Protein AF-A0A9D6V1S3-F1 (afdb_monomer)

Radius of gyration: 14.98 Å; Cα contacts (8 Å, |Δi|>4): 21; chains: 1; bounding box: 42×21×34 Å

InterPro domains:
  IPR000595 Cyclic nucleotide-binding domain [PF00027] (31-66)
  IPR000595 Cyclic nucleotide-binding domain [PS50042] (12-66)
  IPR000595 Cyclic nucleotide-binding domain [cd00038] (12-66)
  IPR014710 RmlC-like jelly roll fold [G3DSA:2.60.120.10] (1-66)
  IPR018490 Cyclic nucleotide-binding domain superfamily [SSF51206] (3-66)

Structure (mmCIF, N/CA/C/O backbone):
data_AF-A0A9D6V1S3-F1
#
_entry.id   AF-A0A9D6V1S3-F1
#
loop_
_atom_site.group_PDB
_atom_site.id
_atom_site.type_symbol
_atom_site.label_atom_id
_atom_site.label_alt_id
_atom_site.label_comp_id
_atom_site.label_asym_id
_atom_site.label_entity_id
_atom_site.label_seq_id
_atom_site.pdbx_PDB_ins_code
_atom_site.Cartn_x
_atom_site.Cartn_y
_atom_site.Cartn_z
_atom_site.occupancy
_atom_site.B_iso_or_equiv
_atom_site.auth_seq_id
_atom_site.auth_comp_id
_atom_site.auth_asym_id
_atom_site.auth_atom_id
_atom_site.pdbx_PDB_model_num
ATOM 1 N N . MET A 1 1 ? -17.505 5.008 4.270 1.00 60.16 1 MET A N 1
ATOM 2 C CA . MET A 1 1 ? -17.706 3.897 5.232 1.00 60.16 1 MET A CA 1
ATOM 3 C C . MET A 1 1 ? -17.068 2.582 4.776 1.00 60.16 1 MET A C 1
ATOM 5 O O . MET A 1 1 ? -16.460 1.921 5.605 1.00 60.16 1 MET A O 1
ATOM 9 N N . GLU A 1 2 ? -17.130 2.208 3.490 1.00 80.81 2 GLU A N 1
ATOM 10 C CA . GLU A 1 2 ? -16.553 0.940 2.987 1.00 80.81 2 GLU A CA 1
ATOM 11 C C . GLU A 1 2 ? -15.034 0.789 3.234 1.00 80.81 2 GLU A C 1
ATOM 13 O O . GLU A 1 2 ? -14.557 -0.304 3.530 1.00 80.81 2 GLU A O 1
ATOM 18 N N . LEU A 1 3 ? -14.264 1.881 3.161 1.00 83.69 3 LEU A N 1
ATOM 19 C CA . LEU A 1 3 ? -12.807 1.846 3.352 1.00 83.69 3 LEU A CA 1
ATOM 20 C C . LEU A 1 3 ? -12.384 1.500 4.790 1.00 83.69 3 LEU A C 1
ATOM 22 O O . LEU A 1 3 ? -11.399 0.797 4.980 1.00 83.69 3 LEU A O 1
ATOM 26 N N . ILE A 1 4 ? -13.151 1.921 5.798 1.00 87.06 4 ILE A N 1
ATOM 27 C CA . ILE A 1 4 ? -12.865 1.616 7.213 1.00 87.06 4 ILE A CA 1
ATOM 28 C C . ILE A 1 4 ? -13.026 0.116 7.463 1.00 87.06 4 ILE A C 1
ATOM 30 O O . ILE A 1 4 ? -12.159 -0.516 8.052 1.00 87.06 4 ILE A O 1
ATOM 34 N N . GLN A 1 5 ? -14.100 -0.475 6.928 1.00 87.19 5 GLN A N 1
ATOM 35 C CA . GLN A 1 5 ? -14.349 -1.920 6.996 1.00 87.19 5 GLN A CA 1
ATOM 36 C C . GLN A 1 5 ? -13.230 -2.724 6.327 1.00 87.19 5 GLN A C 1
ATOM 38 O O . GLN A 1 5 ? -12.890 -3.820 6.762 1.00 87.19 5 GLN A O 1
ATOM 43 N N . LYS A 1 6 ? -12.649 -2.175 5.256 1.00 88.31 6 LYS A N 1
ATOM 44 C CA . LYS A 1 6 ? -11.477 -2.744 4.592 1.00 88.31 6 LYS A CA 1
ATOM 45 C C . LYS A 1 6 ? -10.238 -2.649 5.479 1.00 88.31 6 LYS A C 1
ATOM 47 O O . LYS A 1 6 ? -9.564 -3.657 5.633 1.00 88.31 6 LYS A O 1
ATOM 52 N N . ILE A 1 7 ? -9.985 -1.493 6.094 1.00 89.88 7 ILE A N 1
ATOM 53 C CA . ILE A 1 7 ? -8.854 -1.274 7.009 1.00 89.88 7 ILE A CA 1
ATOM 54 C C . ILE A 1 7 ? -8.908 -2.209 8.214 1.00 89.88 7 ILE A C 1
ATOM 56 O O . ILE A 1 7 ? -7.906 -2.843 8.524 1.00 89.88 7 ILE A O 1
ATOM 60 N N . ALA A 1 8 ? -10.083 -2.379 8.818 1.00 89.50 8 ALA A N 1
ATOM 61 C CA . ALA A 1 8 ? -10.297 -3.279 9.950 1.00 89.50 8 ALA A CA 1
ATOM 62 C C . ALA A 1 8 ? -9.982 -4.758 9.644 1.00 89.50 8 ALA A C 1
ATOM 64 O O . ALA A 1 8 ? -9.806 -5.552 10.561 1.00 89.50 8 ALA A O 1
ATOM 65 N N . ARG A 1 9 ? -9.936 -5.146 8.360 1.00 89.31 9 ARG A N 1
ATOM 66 C CA . ARG A 1 9 ? -9.610 -6.510 7.907 1.00 89.31 9 ARG A CA 1
ATOM 67 C C . ARG A 1 9 ? -8.145 -6.688 7.518 1.00 89.31 9 ARG A C 1
ATOM 69 O O . ARG A 1 9 ? -7.763 -7.783 7.114 1.00 89.31 9 ARG A O 1
ATOM 76 N N . ILE A 1 10 ? -7.345 -5.626 7.550 1.00 91.38 10 ILE A N 1
ATOM 77 C CA . ILE A 1 10 ? -5.923 -5.696 7.222 1.00 91.38 10 ILE A CA 1
ATOM 78 C C . ILE A 1 10 ? -5.194 -6.197 8.475 1.00 91.38 10 ILE A C 1
ATOM 80 O O . ILE A 1 10 ? -5.239 -5.500 9.487 1.00 91.38 10 ILE A O 1
ATOM 84 N N . PRO A 1 11 ? -4.466 -7.331 8.414 1.00 91.38 11 PRO A N 1
ATOM 85 C CA . PRO A 1 11 ? -3.809 -7.903 9.593 1.00 91.38 11 PRO A CA 1
ATOM 86 C C . PRO A 1 11 ? -2.858 -6.938 10.312 1.00 91.38 11 PRO A C 1
ATOM 88 O O . PRO A 1 11 ? -2.732 -6.966 11.529 1.00 91.38 11 PRO A O 1
ATOM 91 N N . LEU A 1 12 ? -2.221 -6.030 9.564 1.00 90.44 12 LEU A N 1
ATOM 92 C CA . LEU A 1 12 ? -1.331 -5.002 10.114 1.00 90.44 12 LEU A CA 1
ATOM 93 C C . LEU A 1 12 ? -2.033 -4.041 11.093 1.00 90.44 12 LEU A C 1
ATOM 95 O O . LEU A 1 12 ? -1.368 -3.424 11.919 1.00 90.44 12 LEU A O 1
ATOM 99 N N . PHE A 1 13 ? -3.353 -3.894 10.983 1.00 91.12 13 PHE A N 1
ATOM 100 C CA . PHE A 1 13 ? -4.165 -2.959 11.764 1.00 91.12 13 PHE A CA 1
ATOM 101 C C . PHE A 1 13 ? -5.115 -3.670 12.738 1.00 91.12 13 PHE A C 1
ATOM 103 O O . PHE A 1 13 ? -6.021 -3.041 13.291 1.00 91.12 13 PHE A O 1
ATOM 110 N N . GLU A 1 14 ? -4.928 -4.974 12.955 1.00 89.94 14 GLU A N 1
ATOM 111 C CA . GLU A 1 14 ? -5.681 -5.713 13.964 1.00 89.94 14 GLU A CA 1
ATOM 112 C C . GLU A 1 14 ? -5.446 -5.123 15.361 1.00 89.94 14 GLU A C 1
ATOM 114 O O . GLU A 1 14 ? -4.327 -4.784 15.744 1.00 89.94 14 GLU A O 1
ATOM 119 N N . GLY A 1 15 ? -6.527 -4.981 16.131 1.00 89.81 15 GLY A N 1
ATOM 120 C CA . GLY A 1 15 ? -6.484 -4.436 17.490 1.00 89.81 15 GLY A CA 1
ATOM 121 C C . GLY A 1 15 ? -6.517 -2.909 17.586 1.00 89.81 15 GLY A C 1
ATOM 122 O O . GLY A 1 15 ? -6.656 -2.394 18.695 1.00 89.81 15 GLY A O 1
ATOM 123 N N . LEU A 1 16 ? -6.459 -2.174 16.469 1.00 93.88 16 LEU A N 1
ATOM 124 C CA . LEU A 1 16 ? -6.660 -0.724 16.504 1.00 93.88 16 LEU A CA 1
ATOM 125 C C . LEU A 1 16 ? -8.123 -0.391 16.839 1.00 93.88 16 LEU A C 1
ATOM 127 O O . LEU A 1 16 ? -9.024 -0.982 16.227 1.00 93.88 16 LEU A O 1
ATOM 131 N N . PRO A 1 17 ? -8.391 0.560 17.754 1.00 94.44 17 PRO A N 1
ATOM 132 C CA . PRO A 1 17 ? -9.748 1.004 18.018 1.00 94.44 17 PRO A CA 1
ATOM 133 C C . PRO A 1 17 ? -10.330 1.769 16.817 1.00 94.44 17 PRO A C 1
ATOM 135 O O . PRO A 1 17 ? -9.626 2.193 15.896 1.00 94.44 17 PRO A O 1
ATOM 138 N N . GLN A 1 18 ? -11.657 1.885 16.786 1.00 91.19 18 GLN A N 1
ATOM 139 C CA . GLN A 1 18 ? -12.395 2.349 15.607 1.00 91.19 18 GLN A CA 1
ATOM 140 C C . GLN A 1 18 ? -12.049 3.790 15.187 1.00 91.19 18 GLN A C 1
ATOM 142 O O . GLN A 1 18 ? -12.065 4.105 13.999 1.00 91.19 18 GLN A O 1
ATOM 147 N N . ASP A 1 19 ? -11.733 4.658 16.142 1.00 94.38 19 ASP A N 1
ATOM 148 C CA . ASP A 1 19 ? -11.270 6.028 15.914 1.00 94.38 19 ASP A CA 1
ATOM 149 C C . ASP A 1 19 ? -9.930 6.060 15.161 1.00 94.38 19 ASP A C 1
ATOM 151 O O . ASP A 1 19 ? -9.810 6.749 14.150 1.00 94.38 19 ASP A O 1
ATOM 155 N N . GLN A 1 20 ? -8.964 5.228 15.548 1.00 94.56 20 GLN A N 1
ATOM 156 C CA . GLN A 1 20 ? -7.685 5.114 14.841 1.00 94.56 20 GLN A CA 1
ATOM 157 C C . GLN A 1 20 ? -7.848 4.492 13.448 1.00 94.56 20 GLN A C 1
ATOM 159 O O . GLN A 1 20 ? -7.209 4.918 12.485 1.00 94.56 20 GLN A O 1
ATOM 164 N N . GLN A 1 21 ? -8.758 3.524 13.290 1.00 92.44 21 GLN A N 1
ATOM 165 C CA . GLN A 1 21 ? -9.111 3.001 11.964 1.00 92.44 21 GLN A CA 1
ATOM 166 C C . GLN A 1 21 ? -9.736 4.083 11.071 1.00 92.44 21 GLN A C 1
ATOM 168 O O . GLN A 1 21 ? -9.507 4.101 9.858 1.00 92.44 21 GLN A O 1
ATOM 173 N N . GLN A 1 22 ? -10.516 4.993 11.658 1.00 92.38 22 GLN A N 1
ATOM 174 C CA . GLN A 1 22 ? -11.091 6.134 10.956 1.00 92.38 22 GLN A CA 1
ATOM 175 C C . GLN A 1 22 ? -10.011 7.136 10.533 1.00 92.38 22 GLN A C 1
ATOM 177 O O . GLN A 1 22 ? -10.053 7.617 9.401 1.00 92.38 22 GLN A O 1
ATOM 182 N N . GLU A 1 23 ? -9.028 7.416 11.389 1.00 93.88 23 GLU A N 1
ATOM 183 C CA . GLU A 1 23 ? -7.875 8.253 11.040 1.00 93.88 23 GLU A CA 1
ATOM 184 C C . GLU A 1 23 ? -7.080 7.660 9.872 1.00 93.88 23 GLU A C 1
ATOM 186 O O . GLU A 1 23 ? -6.796 8.360 8.898 1.00 93.88 23 GLU A O 1
ATOM 191 N N . LEU A 1 24 ? -6.817 6.349 9.900 1.00 92.50 24 LEU A N 1
ATOM 192 C CA . LEU A 1 24 ? -6.182 5.641 8.786 1.00 92.50 24 LEU A CA 1
ATOM 193 C C . LEU A 1 24 ? -7.011 5.741 7.501 1.00 92.50 24 LEU A C 1
ATOM 195 O O . LEU A 1 24 ? -6.462 5.991 6.428 1.00 92.50 24 LEU A O 1
ATOM 199 N N . ALA A 1 25 ? -8.335 5.591 7.593 1.00 91.00 25 ALA A N 1
ATOM 200 C CA . ALA A 1 25 ? -9.224 5.717 6.440 1.00 91.00 25 ALA A CA 1
ATOM 201 C C . ALA A 1 25 ? -9.204 7.121 5.825 1.00 91.00 25 ALA A C 1
ATOM 203 O O . ALA A 1 25 ? -9.392 7.248 4.618 1.00 91.00 25 ALA A O 1
ATOM 204 N N . ASN A 1 26 ? -8.964 8.156 6.632 1.00 92.56 26 ASN A N 1
ATOM 205 C CA . ASN A 1 26 ? -8.917 9.542 6.171 1.00 92.56 26 ASN A CA 1
ATOM 206 C C . AS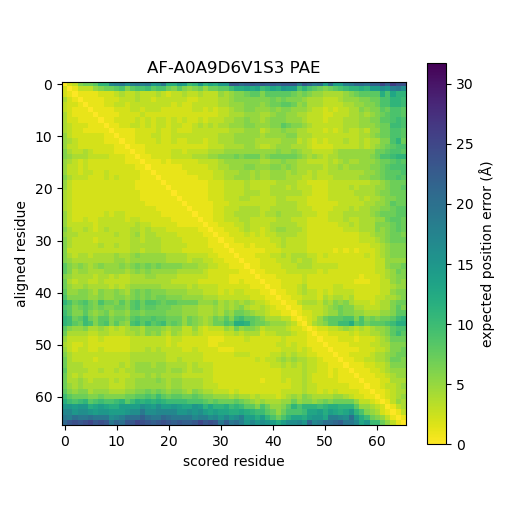N A 1 26 ? -7.631 9.863 5.394 1.00 92.56 26 ASN A C 1
ATOM 208 O O . ASN A 1 26 ? -7.658 10.720 4.513 1.00 92.56 26 ASN A O 1
ATOM 212 N N . ILE A 1 27 ? -6.520 9.184 5.699 1.00 92.25 27 ILE A N 1
ATOM 213 C CA . ILE A 1 27 ? -5.234 9.384 5.007 1.00 92.25 27 ILE A CA 1
ATOM 214 C C . ILE A 1 27 ? -4.984 8.363 3.887 1.00 92.25 27 ILE A C 1
ATOM 216 O O . ILE A 1 27 ? -4.140 8.582 3.016 1.00 92.25 27 ILE A O 1
ATOM 220 N N . ALA A 1 28 ? -5.704 7.239 3.897 1.00 91.62 28 ALA A N 1
ATOM 221 C CA . ALA A 1 28 ? -5.561 6.185 2.906 1.00 91.62 28 ALA A CA 1
ATOM 222 C C . ALA A 1 28 ? -6.117 6.608 1.538 1.00 91.62 28 ALA A C 1
ATOM 224 O O . ALA A 1 28 ? -7.206 7.164 1.417 1.00 91.62 28 ALA A O 1
ATOM 225 N N . GLN A 1 29 ? -5.383 6.272 0.477 1.00 90.69 29 GLN A N 1
ATOM 226 C CA . GLN A 1 29 ? -5.789 6.538 -0.902 1.00 90.69 29 GLN A CA 1
ATOM 227 C C . GLN A 1 29 ? -6.037 5.227 -1.641 1.00 90.69 29 GLN A C 1
ATOM 229 O O . GLN A 1 29 ? -5.152 4.374 -1.734 1.00 90.69 29 GLN A O 1
ATOM 234 N N . GLN A 1 30 ? -7.229 5.076 -2.215 1.00 90.62 30 GLN A N 1
ATOM 235 C CA . GLN A 1 30 ? -7.535 3.929 -3.059 1.00 90.62 30 GLN A CA 1
ATOM 236 C C . GLN A 1 30 ? -6.925 4.133 -4.449 1.00 90.62 30 GLN A C 1
ATOM 238 O O . GLN A 1 30 ? -7.208 5.120 -5.125 1.00 90.62 30 GLN A O 1
ATOM 243 N N . LYS A 1 31 ? -6.093 3.183 -4.880 1.00 92.06 31 LYS A N 1
ATOM 244 C CA . LYS A 1 31 ? -5.475 3.178 -6.209 1.00 92.06 31 LYS A CA 1
ATOM 245 C C . LYS A 1 31 ? -5.781 1.869 -6.923 1.00 92.06 31 LYS A C 1
ATOM 247 O O . LYS A 1 31 ? -5.723 0.801 -6.317 1.00 92.06 31 LYS A O 1
ATOM 252 N N . SER A 1 32 ? -6.078 1.974 -8.213 1.00 95.12 32 SER A N 1
ATOM 253 C CA . SER A 1 32 ? -6.340 0.840 -9.097 1.00 95.12 32 SER A CA 1
ATOM 254 C C . SER A 1 32 ? -5.280 0.803 -10.187 1.00 95.12 32 SER A C 1
ATOM 256 O O . SER A 1 32 ? -4.943 1.837 -10.760 1.00 95.12 32 SER A O 1
ATOM 258 N N . PHE A 1 33 ? -4.766 -0.389 -10.476 1.00 95.81 33 PHE A N 1
ATOM 259 C CA . PHE A 1 33 ? -3.731 -0.606 -11.481 1.00 95.81 33 PHE A CA 1
ATOM 260 C C . PHE A 1 33 ? -4.174 -1.704 -12.440 1.00 95.81 33 PHE A C 1
ATOM 262 O O . PHE A 1 33 ? -4.711 -2.730 -12.021 1.00 95.81 33 PHE A O 1
ATOM 269 N N . GLU A 1 34 ? -3.925 -1.494 -13.728 1.00 96.75 34 GLU A N 1
ATOM 270 C CA . GLU A 1 34 ? -4.116 -2.528 -14.740 1.00 96.75 34 GLU A CA 1
ATOM 271 C C . GLU A 1 34 ? -2.973 -3.548 -14.711 1.00 96.75 34 GLU A C 1
ATOM 273 O O . GLU A 1 34 ? -1.860 -3.271 -14.248 1.00 96.75 34 GLU A O 1
ATOM 278 N N . ARG A 1 35 ? -3.231 -4.746 -15.246 1.00 96.00 35 ARG A N 1
ATOM 279 C CA . ARG A 1 35 ? -2.210 -5.791 -15.371 1.00 96.00 35 ARG A CA 1
ATOM 280 C C . ARG A 1 35 ? -0.999 -5.259 -16.145 1.00 96.00 35 ARG A C 1
ATOM 282 O O . ARG A 1 35 ? -1.140 -4.726 -17.238 1.00 96.00 35 ARG A O 1
ATOM 289 N N . GLY A 1 36 ? 0.194 -5.483 -15.595 1.00 95.25 36 GLY A N 1
ATOM 290 C CA . GLY A 1 36 ? 1.459 -5.082 -16.216 1.00 95.25 36 GLY A CA 1
ATOM 291 C C . GLY A 1 36 ? 1.903 -3.655 -15.891 1.00 95.25 36 GLY A C 1
ATOM 292 O O . GLY A 1 36 ? 2.992 -3.267 -16.298 1.00 95.25 36 GLY A O 1
ATOM 293 N N . ARG A 1 37 ? 1.114 -2.879 -15.135 1.00 96.56 37 ARG A N 1
ATOM 294 C CA . ARG A 1 37 ? 1.550 -1.571 -14.633 1.00 96.56 37 ARG A CA 1
ATOM 295 C C . ARG A 1 37 ? 2.507 -1.716 -13.448 1.00 96.56 37 ARG A C 1
ATOM 297 O O . ARG A 1 37 ? 2.247 -2.486 -12.524 1.00 96.56 37 ARG A O 1
ATOM 304 N N . THR A 1 38 ? 3.581 -0.930 -13.464 1.00 93.50 38 THR A N 1
ATOM 305 C CA . THR A 1 38 ? 4.479 -0.741 -12.316 1.00 93.50 38 THR A CA 1
ATOM 306 C C . THR A 1 38 ? 3.790 0.120 -11.258 1.00 93.50 38 THR A C 1
ATOM 308 O O . THR A 1 38 ? 3.216 1.155 -11.594 1.00 93.50 38 THR A O 1
ATOM 311 N N . ILE A 1 39 ? 3.832 -0.311 -9.992 1.00 93.75 39 ILE A N 1
ATOM 312 C CA . ILE A 1 39 ? 3.248 0.433 -8.860 1.00 93.75 39 ILE A CA 1
ATOM 313 C C . ILE A 1 39 ? 4.267 1.427 -8.281 1.00 93.75 39 ILE A C 1
ATOM 315 O O . ILE A 1 39 ? 3.917 2.582 -8.056 1.00 93.75 39 ILE A O 1
ATOM 319 N N . PHE A 1 40 ? 5.506 0.980 -8.059 1.00 92.44 40 PHE A N 1
ATOM 320 C CA . PHE A 1 40 ? 6.669 1.795 -7.686 1.00 92.44 40 PHE A CA 1
ATOM 321 C C . PHE A 1 40 ? 7.964 1.075 -8.094 1.00 92.44 40 PHE A C 1
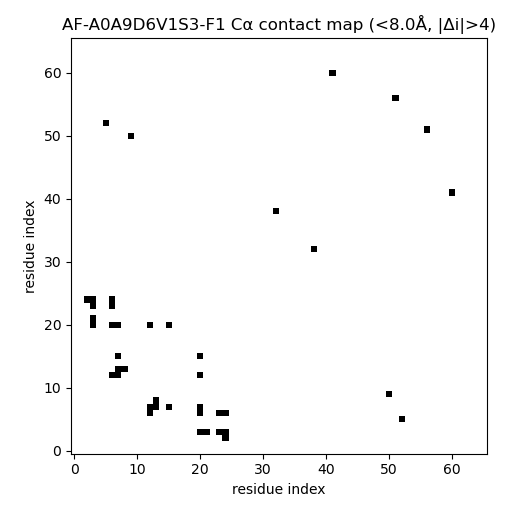ATOM 323 O O . PHE A 1 40 ? 7.939 -0.140 -8.326 1.00 92.44 40 PHE A O 1
ATOM 330 N N . SER A 1 41 ? 9.074 1.813 -8.148 1.00 92.00 41 SER A N 1
ATOM 331 C CA . SER A 1 41 ? 10.401 1.294 -8.517 1.00 92.00 41 SER A CA 1
ATOM 332 C C . SER A 1 41 ? 11.423 1.455 -7.386 1.00 92.00 41 SER A C 1
ATOM 334 O O . SER A 1 41 ? 11.293 2.321 -6.524 1.00 92.00 41 SER A O 1
ATOM 336 N N . GLU A 1 42 ? 12.469 0.623 -7.386 1.00 89.50 42 GLU A N 1
ATOM 337 C CA . GLU A 1 42 ? 13.598 0.786 -6.462 1.00 89.50 42 GLU A CA 1
ATOM 338 C C . GLU A 1 42 ? 14.283 2.148 -6.670 1.00 89.50 42 GLU A C 1
ATOM 340 O O . GLU A 1 42 ? 14.498 2.578 -7.801 1.00 89.50 42 GLU A O 1
ATOM 345 N N . GLY A 1 43 ? 14.630 2.822 -5.570 1.00 89.75 43 GLY A N 1
ATOM 346 C CA . GLY A 1 43 ? 15.277 4.138 -5.590 1.00 89.75 43 GLY A CA 1
ATOM 347 C C . GLY A 1 43 ? 14.315 5.327 -5.686 1.00 89.75 43 GLY A C 1
ATOM 348 O O . GLY A 1 43 ? 1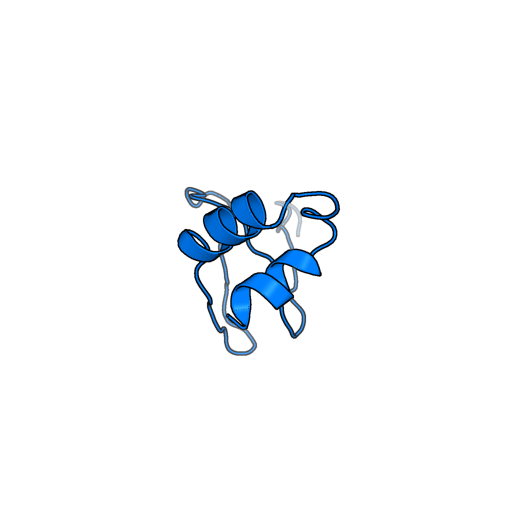4.747 6.461 -5.488 1.00 89.75 43 GLY A O 1
ATOM 349 N N . GLU A 1 44 ? 13.021 5.099 -5.927 1.00 90.75 44 GLU A N 1
ATOM 350 C CA . GLU A 1 44 ? 12.016 6.163 -5.861 1.00 90.75 44 GLU A CA 1
ATOM 351 C C . GLU A 1 44 ? 11.736 6.562 -4.397 1.00 90.75 44 GLU A C 1
ATOM 353 O O . GLU A 1 44 ? 11.633 5.688 -3.528 1.00 90.75 44 GLU A O 1
ATOM 358 N N . PRO A 1 45 ? 11.579 7.866 -4.090 1.00 92.12 45 PRO A N 1
ATOM 359 C CA . PRO A 1 45 ? 11.164 8.308 -2.764 1.00 92.12 45 PRO A CA 1
ATOM 360 C C . PRO A 1 45 ? 9.830 7.676 -2.348 1.00 92.12 45 PRO A C 1
ATOM 362 O O . PRO A 1 45 ? 8.812 7.826 -3.028 1.00 92.12 45 PRO A O 1
ATOM 365 N N . ALA A 1 46 ? 9.824 6.994 -1.204 1.00 87.56 46 ALA A N 1
ATOM 366 C CA . ALA A 1 46 ? 8.622 6.385 -0.653 1.00 87.56 46 ALA A CA 1
ATOM 367 C C . ALA A 1 46 ? 7.935 7.342 0.331 1.00 87.56 46 ALA A C 1
ATOM 369 O O . ALA A 1 46 ? 8.477 7.655 1.387 1.00 87.56 46 ALA A O 1
ATOM 370 N N . ASN A 1 47 ? 6.708 7.757 0.008 1.00 79.56 47 ASN A N 1
ATOM 371 C CA . ASN A 1 47 ? 5.864 8.570 0.897 1.00 79.56 47 ASN A CA 1
ATOM 372 C C . ASN A 1 47 ? 4.912 7.719 1.761 1.00 79.56 47 ASN A C 1
ATOM 374 O O . ASN A 1 47 ? 4.075 8.257 2.481 1.00 79.56 47 ASN A O 1
ATOM 378 N N . GLY A 1 48 ? 4.989 6.391 1.652 1.00 88.12 48 GLY A N 1
ATOM 379 C CA . GLY A 1 48 ? 4.113 5.456 2.349 1.00 88.12 48 GLY A CA 1
ATOM 380 C C . GLY A 1 48 ? 4.245 4.034 1.808 1.00 88.12 48 GLY A C 1
ATOM 381 O O . GLY A 1 48 ? 5.150 3.731 1.031 1.00 88.12 48 GLY A O 1
ATOM 382 N N . PHE A 1 49 ? 3.318 3.169 2.209 1.00 89.25 49 PHE A N 1
ATOM 383 C CA . PHE A 1 49 ? 3.245 1.779 1.764 1.00 89.25 49 PHE A CA 1
ATOM 384 C C . PHE A 1 49 ? 1.880 1.467 1.148 1.00 89.25 49 PHE A C 1
ATOM 386 O O . PHE A 1 49 ? 0.940 2.258 1.219 1.00 89.25 49 PHE A O 1
ATOM 393 N N . PHE A 1 50 ? 1.779 0.293 0.532 1.00 92.38 50 PHE A N 1
ATOM 394 C CA . PHE A 1 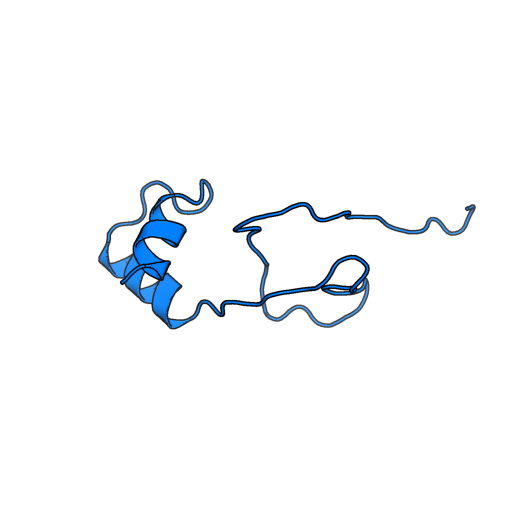50 ? 0.572 -0.174 -0.137 1.00 92.38 50 PHE A CA 1
ATOM 395 C C . PHE A 1 50 ? 0.034 -1.423 0.550 1.00 92.38 50 PHE A C 1
ATOM 397 O O . PHE A 1 50 ? 0.801 -2.285 0.977 1.00 92.38 50 PHE A O 1
ATOM 404 N N . VAL A 1 51 ? -1.291 -1.553 0.575 1.00 92.56 51 VAL A N 1
ATOM 405 C CA . VAL A 1 51 ? -1.972 -2.795 0.944 1.00 92.56 51 VAL A CA 1
ATOM 406 C C . VAL A 1 51 ? -2.769 -3.284 -0.255 1.00 92.56 51 VAL A C 1
ATOM 408 O O . VAL A 1 51 ? -3.529 -2.532 -0.868 1.00 92.56 51 VAL A O 1
ATOM 411 N N . VAL A 1 52 ? -2.580 -4.553 -0.617 1.00 92.88 52 VAL A N 1
ATOM 412 C CA . VAL A 1 52 ? -3.283 -5.162 -1.749 1.00 92.88 52 VAL A CA 1
ATOM 413 C C . VAL A 1 52 ? -4.699 -5.522 -1.317 1.00 92.88 52 VAL A C 1
ATOM 415 O O . VAL A 1 52 ? -4.915 -6.517 -0.633 1.00 92.88 52 VAL A O 1
ATOM 418 N N . MET A 1 53 ? -5.672 -4.716 -1.739 1.00 90.50 53 MET A N 1
ATOM 419 C CA . MET A 1 53 ? -7.084 -4.965 -1.430 1.00 90.50 53 MET A CA 1
ATOM 420 C C . MET A 1 53 ? -7.699 -6.074 -2.291 1.00 90.50 53 MET A C 1
ATOM 422 O O . MET A 1 53 ? -8.606 -6.773 -1.849 1.00 90.50 53 MET A O 1
ATOM 426 N N . SER A 1 54 ? -7.246 -6.210 -3.539 1.00 91.00 54 SER A N 1
ATOM 427 C CA . SER A 1 54 ? -7.657 -7.282 -4.446 1.00 91.00 54 SER A CA 1
ATOM 428 C C . SER A 1 54 ? -6.608 -7.480 -5.542 1.00 91.00 54 SER A C 1
ATOM 430 O O . SER A 1 54 ? -5.898 -6.539 -5.900 1.00 91.00 54 SER A O 1
ATOM 432 N N . GLY A 1 55 ? -6.547 -8.687 -6.104 1.00 94.38 55 GLY A N 1
ATOM 433 C CA . GLY A 1 55 ? -5.603 -9.040 -7.161 1.00 94.38 55 GLY A CA 1
ATOM 434 C C . GLY A 1 55 ? -4.277 -9.577 -6.624 1.00 94.38 55 GLY A C 1
ATOM 435 O O . GLY A 1 55 ? -4.187 -10.043 -5.490 1.00 94.38 55 GLY A O 1
ATOM 436 N N . LYS A 1 56 ? -3.249 -9.570 -7.475 1.00 95.38 56 LYS A N 1
ATOM 437 C CA . LYS A 1 56 ? -1.903 -10.050 -7.145 1.00 95.38 56 LYS A CA 1
ATOM 438 C C . LYS A 1 56 ? -0.873 -9.070 -7.680 1.00 95.38 56 LYS A C 1
ATOM 440 O O . LYS A 1 56 ? -1.018 -8.569 -8.793 1.00 95.38 56 LYS A O 1
ATOM 445 N N . VAL A 1 57 ? 0.177 -8.852 -6.902 1.00 96.19 57 VAL A N 1
ATOM 446 C CA . VAL A 1 57 ? 1.333 -8.042 -7.290 1.00 96.19 57 VAL A CA 1
ATOM 447 C C . VAL A 1 57 ? 2.567 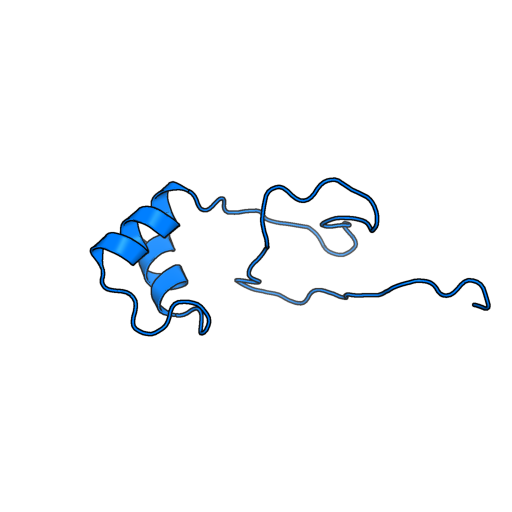-8.933 -7.338 1.00 96.19 57 VAL A C 1
ATOM 449 O O . VAL A 1 57 ? 2.680 -9.886 -6.568 1.00 96.19 57 VAL A O 1
ATOM 452 N N . LYS A 1 58 ? 3.484 -8.639 -8.258 1.00 95.12 58 LYS A N 1
ATOM 453 C CA . LYS A 1 58 ? 4.798 -9.280 -8.313 1.00 95.12 58 LYS A CA 1
ATOM 454 C C . LYS A 1 58 ? 5.821 -8.286 -7.785 1.00 95.12 58 LYS A C 1
ATOM 456 O O . LYS A 1 58 ? 5.963 -7.212 -8.356 1.00 95.12 58 LYS A O 1
ATOM 461 N N . ILE A 1 59 ? 6.526 -8.666 -6.727 1.00 94.44 59 ILE A N 1
ATOM 462 C CA . ILE A 1 59 ? 7.684 -7.928 -6.222 1.00 94.44 59 ILE A CA 1
ATOM 463 C C . ILE A 1 59 ? 8.926 -8.648 -6.737 1.00 94.44 59 ILE A C 1
ATOM 465 O O . ILE A 1 59 ? 9.006 -9.874 -6.668 1.00 94.44 59 ILE A O 1
ATOM 469 N N . PHE A 1 60 ? 9.864 -7.899 -7.301 1.00 93.00 60 PHE A N 1
ATOM 470 C CA . PHE A 1 60 ? 11.134 -8.428 -7.776 1.00 93.00 60 PHE A CA 1
ATOM 471 C C . PHE A 1 60 ? 12.212 -7.355 -7.662 1.00 93.00 60 PHE A C 1
ATOM 473 O O . PHE A 1 60 ? 11.913 -6.163 -7.661 1.00 93.00 60 PHE A O 1
ATOM 480 N N . LYS A 1 61 ? 13.461 -7.803 -7.589 1.00 90.44 61 LYS A N 1
ATOM 481 C CA . LYS A 1 61 ? 14.656 -6.976 -7.707 1.00 90.44 61 LYS A CA 1
ATOM 482 C C . LYS A 1 61 ? 15.560 -7.628 -8.743 1.00 90.44 61 LYS A C 1
ATOM 484 O O . LYS A 1 61 ? 15.606 -8.854 -8.812 1.00 90.44 61 LYS A O 1
ATOM 489 N N . ILE A 1 62 ? 16.212 -6.817 -9.566 1.00 85.38 62 ILE A N 1
ATOM 490 C CA . ILE A 1 62 ? 17.152 -7.296 -10.580 1.00 85.38 62 ILE A CA 1
ATOM 491 C C . ILE A 1 62 ? 18.532 -7.331 -9.924 1.00 85.38 62 ILE A C 1
ATOM 493 O O . ILE A 1 62 ? 18.976 -6.316 -9.382 1.00 85.38 62 ILE A O 1
ATOM 497 N N . SER A 1 63 ? 19.178 -8.497 -9.909 1.00 85.50 63 SER A N 1
ATOM 498 C CA . SER A 1 63 ? 20.577 -8.603 -9.497 1.00 85.50 63 SER A CA 1
ATOM 499 C C . SER A 1 63 ? 21.484 -8.083 -10.617 1.00 85.50 63 SER A C 1
ATOM 501 O O . SER A 1 63 ? 21.134 -8.194 -11.794 1.00 85.50 63 SER A O 1
ATOM 503 N N . PR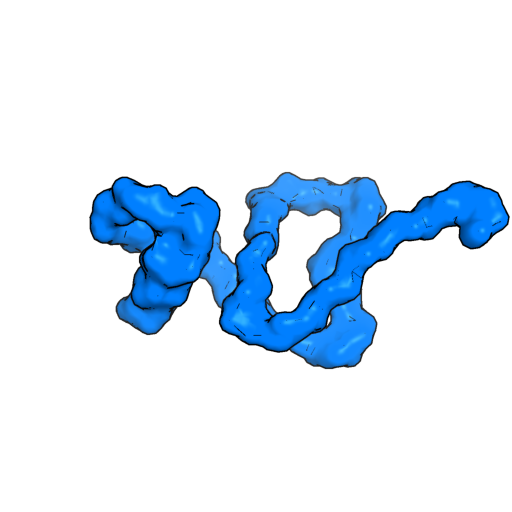O A 1 64 ? 22.662 -7.530 -10.286 1.00 76.25 64 PRO A N 1
ATOM 504 C CA . PRO A 1 64 ? 23.644 -7.137 -11.293 1.00 76.25 64 PRO A CA 1
ATOM 505 C C . PRO A 1 64 ? 24.075 -8.300 -12.198 1.00 76.25 64 PRO A C 1
ATOM 507 O O . PRO A 1 64 ? 24.455 -8.063 -13.342 1.00 76.25 64 PRO A O 1
ATOM 510 N N . GLU A 1 65 ? 24.021 -9.540 -11.699 1.00 84.88 65 GLU A N 1
ATOM 511 C CA . GLU A 1 65 ? 24.473 -10.727 -12.430 1.00 84.88 65 GLU A CA 1
ATOM 512 C C . GLU A 1 65 ? 23.411 -11.380 -1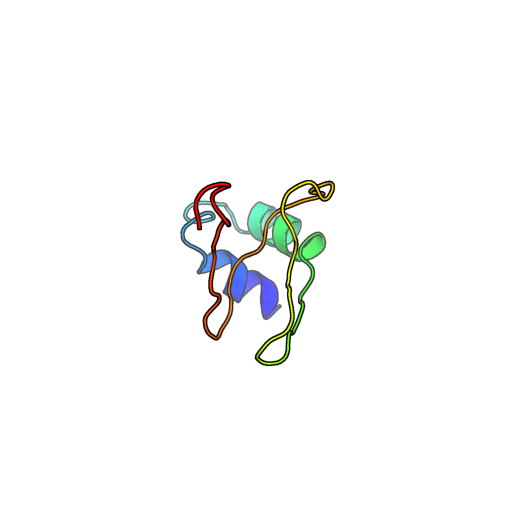3.337 1.00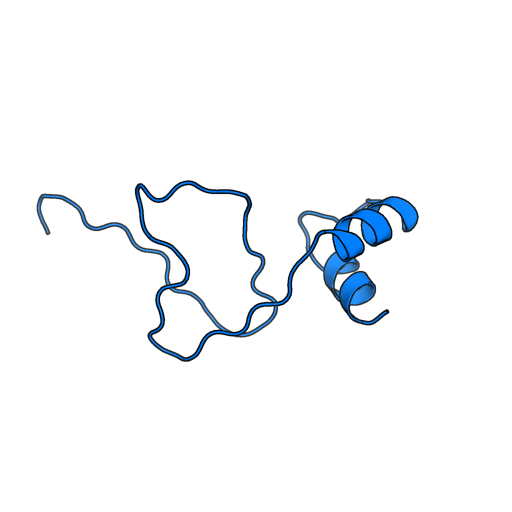 84.88 65 GLU A C 1
ATOM 514 O O . GLU A 1 65 ? 23.777 -12.239 -14.139 1.00 84.88 65 GLU A O 1
ATOM 519 N N . GLY A 1 66 ? 22.140 -10.952 -13.266 1.00 65.88 66 GLY A N 1
ATOM 520 C CA . GLY A 1 66 ? 21.036 -11.498 -14.074 1.00 65.88 66 GLY A CA 1
ATOM 521 C C . GLY A 1 66 ? 20.256 -12.625 -13.410 1.00 65.88 66 GLY A C 1
ATOM 522 O O . GLY A 1 66 ? 20.837 -13.709 -13.186 1.00 65.88 66 GLY A O 1
#

Secondary structure (DSSP, 8-state):
-HHHHHHTTSGGGTT--HHHHHHHHHH-------TT-----TTSPPS------SS--------TT-

Sequence (66 aa):
MELIQKIARIPLFEGLPQDQQQELANIAQQKSFERGRTIFSEGEPANGFFVVMSGKVKIFKISPEG

Foldseek 3Di:
DVQLVLQCPDPVCPPPDSVVSVVCSVPDDDDDDDPPDDPDDPPDDDPDDDDDSDDDDDDDDDDPVD

Solvent-accessible surface area (backbone atoms only — not comparable to full-atom values): 4888 Å² total; per-residue (Å²): 114,72,60,38,63,52,50,64,68,36,78,93,44,59,90,60,56,70,68,59,42,46,54,49,45,74,74,57,78,93,80,87,80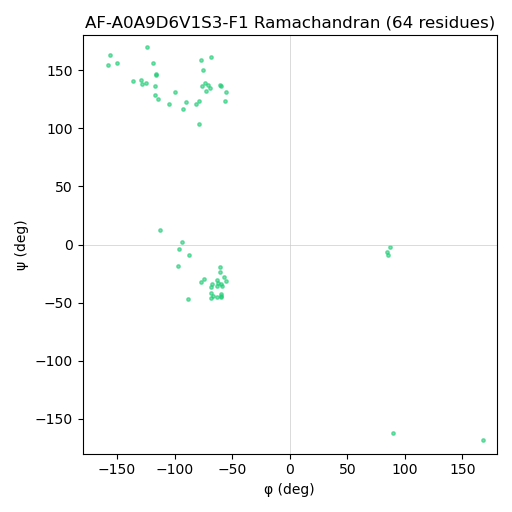,62,92,91,63,83,89,79,62,92,91,58,89,77,94,74,87,86,79,87,89,73,87,87,83,88,87,84,81,87,60,97,86,112

Organism: NCBI:txid2358

pLDDT: mean 90.16, std 6.21, range [60.16, 96.75]

Mean predicted aligned error: 4.54 Å